Protein AF-A0A2H3CF17-F1 (afdb_monomer_lite)

Secondary structure (DSSP, 8-state):
-----------TT-----HHHHTS-GGG--GGG--EEEEE----SSS--SSHHHHHHHHHHHHHHTT---GGGEEEEESSSS--SSSPPP--HHHHHHHHHHHHHHS---S-----

Foldseek 3Di:
DDDDDDDDDDPPVPPDPDVVNVPPPLVPQPLQVDAEEQAFEADDPVDGHPCSQVVSVVVLCCSCPVNVHPNVRYQYAYDHCDDDDPPHHDPHPVVVVVVVVCVVVVPCPDPPDPDD

Sequence (116 aa):
MTEDSDSPEINEEMRHPTLESLQIKSKDLDGSRFWAVLIGVDGDPHYPLNGCMSDAELIEKYLIEDLGVPSYHIQRLLGPTGETTDGSISPTRANILKTFSVFNDAYHPSAPNTCS

Structure (mmCIF, N/CA/C/O backbone):
data_AF-A0A2H3CF17-F1
#
_entry.id   AF-A0A2H3CF17-F1
#
loop_
_atom_site.group_PDB
_atom_site.id
_atom_site.type_symbol
_atom_site.label_atom_id
_atom_site.label_alt_id
_atom_site.label_comp_id
_atom_site.label_asym_id
_atom_site.label_entity_id
_atom_site.label_seq_id
_atom_site.pdbx_PDB_ins_code
_atom_site.Cartn_x
_atom_site.Cartn_y
_atom_site.Cartn_z
_atom_site.occupancy
_atom_site.B_iso_or_equiv
_atom_site.auth_seq_id
_atom_site.auth_comp_id
_atom_site.auth_asym_id
_atom_site.auth_atom_id
_atom_site.pdbx_PDB_model_num
ATOM 1 N N . MET A 1 1 ? -23.115 61.349 16.933 1.00 36.19 1 MET A N 1
ATOM 2 C CA . MET A 1 1 ? -23.258 61.277 15.469 1.00 36.19 1 MET A CA 1
ATOM 3 C C . MET A 1 1 ? -22.412 60.108 15.024 1.00 36.19 1 MET A C 1
ATOM 5 O O . MET A 1 1 ? -21.225 60.084 15.313 1.00 36.19 1 MET A O 1
ATOM 9 N N . THR A 1 2 ? -23.103 59.094 14.529 1.00 46.38 2 THR A N 1
ATOM 10 C CA . THR A 1 2 ? -22.640 57.818 13.986 1.00 46.38 2 THR A CA 1
ATOM 11 C C . THR A 1 2 ? -22.084 58.047 12.585 1.00 46.38 2 THR A C 1
ATOM 13 O O . THR A 1 2 ? -22.739 58.741 11.813 1.00 46.38 2 THR A O 1
ATOM 16 N N . GLU A 1 3 ? -20.947 57.442 12.245 1.00 47.81 3 GLU A N 1
ATOM 17 C CA . GLU A 1 3 ? -20.575 57.206 10.847 1.00 47.81 3 GLU A CA 1
ATOM 18 C C . GLU A 1 3 ? -20.253 55.720 10.670 1.00 47.81 3 GLU A C 1
ATOM 20 O O . GLU A 1 3 ? -19.251 55.203 11.162 1.00 47.81 3 GLU A O 1
ATOM 25 N N . ASP A 1 4 ? -21.217 55.059 10.029 1.00 48.19 4 ASP A N 1
ATOM 26 C CA . ASP A 1 4 ? -21.124 53.797 9.303 1.00 48.19 4 ASP A CA 1
ATOM 27 C C . ASP A 1 4 ? -20.150 53.939 8.131 1.00 48.19 4 ASP A C 1
ATOM 29 O O . ASP A 1 4 ? -20.160 54.957 7.435 1.00 48.19 4 ASP A O 1
ATOM 33 N N . SER A 1 5 ? -19.377 52.893 7.846 1.00 47.69 5 SER A N 1
ATOM 34 C CA . SER A 1 5 ? -18.837 52.627 6.506 1.00 47.69 5 SER A CA 1
ATOM 35 C C . SER A 1 5 ? -18.489 51.144 6.388 1.00 47.69 5 SER A C 1
ATOM 37 O O . SER A 1 5 ? -17.384 50.706 6.704 1.00 47.69 5 SER A O 1
ATOM 39 N N . ASP A 1 6 ? -19.523 50.396 6.011 1.00 52.84 6 ASP A N 1
ATOM 40 C CA . ASP A 1 6 ? -19.562 49.190 5.178 1.00 52.84 6 ASP A CA 1
ATOM 41 C C . ASP A 1 6 ? -18.211 48.513 4.879 1.00 52.84 6 ASP A C 1
ATOM 43 O O . ASP A 1 6 ? -17.426 48.945 4.032 1.00 52.84 6 ASP A O 1
ATOM 47 N N . SER A 1 7 ? -17.957 47.399 5.567 1.00 52.91 7 SER A N 1
ATOM 48 C CA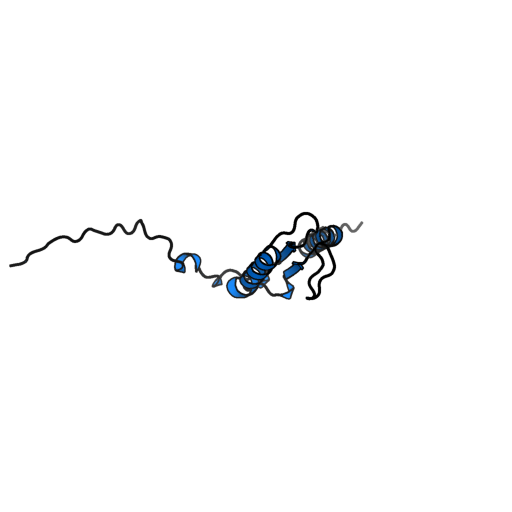 . SER A 1 7 ? -16.929 46.434 5.170 1.00 52.91 7 SER A CA 1
ATOM 49 C C . SER A 1 7 ? -17.574 45.388 4.260 1.00 52.91 7 SER A C 1
ATOM 51 O O . SER A 1 7 ? -18.674 44.935 4.573 1.00 52.91 7 SER A O 1
ATOM 53 N N . PRO A 1 8 ? -16.927 44.989 3.152 1.00 43.69 8 PRO A N 1
ATOM 54 C CA . PRO A 1 8 ? -17.543 44.098 2.183 1.00 43.69 8 PRO A CA 1
ATOM 55 C C . PRO A 1 8 ? -17.844 42.746 2.831 1.00 43.69 8 PRO A C 1
ATOM 57 O O . PRO A 1 8 ? -16.961 42.106 3.405 1.00 43.69 8 PRO A O 1
ATOM 60 N N . GLU A 1 9 ? -19.108 42.343 2.726 1.00 51.22 9 GLU A N 1
ATOM 61 C CA . GLU A 1 9 ? -19.618 41.022 3.070 1.00 51.22 9 GLU A CA 1
ATOM 62 C C . GLU A 1 9 ? -18.764 39.972 2.351 1.00 51.22 9 GLU A C 1
ATOM 64 O O . GLU A 1 9 ? -18.827 39.802 1.131 1.00 51.22 9 GLU A O 1
ATOM 69 N N . ILE A 1 10 ? -17.901 39.300 3.112 1.00 53.34 10 ILE A N 1
ATOM 70 C CA . ILE A 1 10 ? -17.201 38.118 2.633 1.00 53.34 10 ILE A CA 1
ATOM 71 C C . ILE A 1 10 ? -18.266 37.060 2.355 1.00 53.34 10 ILE A C 1
ATOM 73 O O . ILE A 1 10 ? -18.967 36.586 3.245 1.00 53.34 10 ILE A O 1
ATOM 77 N N . ASN A 1 11 ? -18.426 36.724 1.085 1.00 46.31 11 ASN A N 1
ATOM 78 C CA . ASN A 1 11 ? -19.228 35.594 0.672 1.00 46.31 11 ASN A CA 1
ATOM 79 C C . ASN A 1 11 ? -18.619 34.317 1.276 1.00 46.31 11 ASN A C 1
ATOM 81 O O . ASN A 1 11 ? -17.586 33.818 0.839 1.00 46.31 11 ASN A O 1
ATOM 85 N N . GLU A 1 12 ? -19.299 33.754 2.274 1.00 55.88 12 GLU A N 1
ATOM 86 C CA . GLU A 1 12 ? -19.037 32.444 2.903 1.00 55.88 12 GLU A CA 1
ATOM 87 C C . GLU A 1 12 ? -19.110 31.251 1.908 1.00 55.88 12 GLU A C 1
ATOM 89 O O . GLU A 1 12 ? -19.121 30.091 2.306 1.00 55.88 12 GLU A O 1
ATOM 94 N N . GLU A 1 13 ? -19.139 31.510 0.597 1.00 54.12 13 GLU A N 1
ATOM 95 C CA . GLU A 1 13 ? -19.249 30.528 -0.489 1.00 54.12 13 GLU A CA 1
ATOM 96 C C . GLU A 1 13 ? -17.911 30.275 -1.214 1.00 54.12 13 GLU A C 1
ATOM 98 O O . GLU A 1 13 ? -17.863 29.625 -2.253 1.00 54.12 13 GLU A O 1
ATOM 103 N N . MET A 1 14 ? -16.791 30.775 -0.680 1.00 44.53 14 MET A N 1
ATOM 104 C CA . MET A 1 14 ? -15.455 30.443 -1.194 1.00 44.53 14 MET A CA 1
ATOM 105 C C . MET A 1 14 ? -14.463 30.109 -0.077 1.00 44.53 14 MET A C 1
ATOM 107 O O . MET A 1 14 ? -13.278 30.439 -0.136 1.00 44.53 14 MET A O 1
ATOM 111 N N . ARG A 1 15 ? -14.924 29.396 0.959 1.00 48.75 15 ARG A N 1
ATOM 112 C CA . ARG A 1 15 ? -13.998 28.653 1.815 1.00 48.75 15 ARG A CA 1
ATOM 113 C C . ARG A 1 15 ?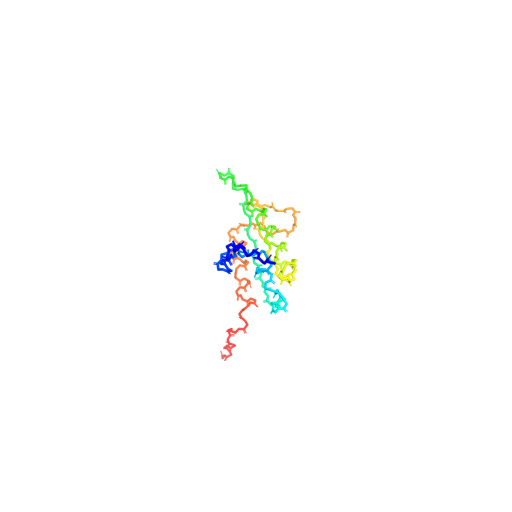 -13.471 27.459 1.026 1.00 48.75 15 ARG A C 1
ATOM 115 O O . ARG A 1 15 ? -14.158 26.459 0.838 1.00 48.75 15 ARG A O 1
ATOM 122 N N . HIS A 1 16 ? -12.217 27.575 0.592 1.00 50.44 16 HIS A N 1
ATOM 123 C CA . HIS A 1 16 ? -11.356 26.426 0.334 1.00 50.44 16 HIS A CA 1
ATOM 124 C C . HIS A 1 16 ? -11.599 25.378 1.430 1.00 50.44 16 HIS A C 1
ATOM 126 O O . HIS A 1 16 ? -11.621 25.772 2.601 1.00 50.44 16 HIS A O 1
ATOM 132 N N . PRO A 1 17 ? -11.796 24.088 1.098 1.00 48.75 17 PRO A N 1
ATOM 133 C CA . PRO A 1 17 ? -11.973 23.069 2.117 1.00 48.75 17 PRO A CA 1
ATOM 134 C C . PRO A 1 17 ? -10.742 23.099 3.023 1.00 48.75 17 PRO A C 1
ATOM 136 O O . PRO A 1 17 ? -9.641 22.713 2.631 1.00 48.75 17 PRO A O 1
ATOM 139 N N . THR A 1 18 ? -10.917 23.631 4.231 1.00 50.53 18 THR A N 1
ATOM 140 C CA . THR A 1 18 ? -9.931 23.542 5.299 1.00 50.53 18 THR A CA 1
ATOM 141 C C . THR A 1 18 ? -9.646 22.059 5.511 1.00 50.53 18 THR A C 1
ATOM 143 O O . THR A 1 18 ? -10.565 21.239 5.422 1.00 50.53 18 THR A O 1
ATOM 146 N N . LEU A 1 19 ? -8.388 21.701 5.793 1.00 51.50 19 LEU A N 1
ATOM 147 C CA . LEU A 1 19 ? -7.973 20.324 6.112 1.00 51.50 19 LEU A CA 1
ATOM 148 C C . LEU A 1 19 ? -8.869 19.660 7.177 1.00 51.50 19 LEU A C 1
ATOM 150 O O . LEU A 1 19 ? -9.033 18.445 7.184 1.00 51.50 19 LEU A O 1
ATOM 154 N N . GLU A 1 20 ? -9.529 20.467 8.006 1.00 52.59 20 GLU A N 1
ATOM 155 C CA . GLU A 1 20 ? -10.535 20.049 8.983 1.00 52.59 20 GLU A CA 1
ATOM 156 C C . GLU A 1 20 ? -11.797 19.403 8.375 1.00 52.59 20 GLU A C 1
ATOM 158 O O . GLU A 1 20 ? -12.436 18.584 9.026 1.00 52.59 20 GLU A O 1
ATOM 163 N N . SER A 1 21 ? -12.153 19.703 7.120 1.00 50.97 21 SER A N 1
ATOM 164 C CA . SER A 1 21 ? -13.274 19.053 6.415 1.00 50.97 21 SER A CA 1
ATOM 165 C C . SER A 1 21 ? -12.908 17.694 5.805 1.00 50.97 21 SER A C 1
ATOM 167 O O . SER A 1 21 ? -13.788 16.865 5.600 1.00 50.97 21 SER A O 1
ATOM 169 N N . LEU A 1 22 ? -11.618 17.417 5.575 1.00 52.88 22 LEU A N 1
ATOM 170 C CA . LEU A 1 22 ? -11.141 16.055 5.290 1.00 52.88 22 LEU A CA 1
ATOM 171 C C . LEU A 1 22 ? -11.029 15.228 6.579 1.00 52.88 22 LEU A C 1
ATOM 173 O O . LEU A 1 22 ? -11.105 14.005 6.535 1.00 52.88 22 LEU A O 1
ATOM 177 N N . GLN A 1 23 ? -10.964 15.889 7.739 1.00 52.97 23 GLN A N 1
ATOM 178 C CA . GLN A 1 23 ? -11.184 15.291 9.057 1.00 52.97 23 GLN A CA 1
ATOM 179 C C . GLN A 1 23 ? -12.684 15.139 9.377 1.00 52.97 23 GLN A C 1
ATOM 181 O O . GLN A 1 23 ? -13.093 15.252 10.539 1.00 52.97 23 GLN A O 1
ATOM 186 N N . ILE A 1 24 ? -13.525 14.824 8.378 1.00 53.09 24 ILE A N 1
ATOM 187 C CA . ILE A 1 24 ? -14.773 14.098 8.644 1.00 53.09 24 ILE A CA 1
ATOM 188 C C . ILE A 1 24 ? -14.342 12.775 9.274 1.00 53.09 24 ILE A C 1
ATOM 190 O O . ILE A 1 24 ? -13.942 11.829 8.606 1.00 53.09 24 ILE A O 1
ATOM 194 N N . LYS A 1 25 ? -14.318 12.811 10.606 1.00 53.03 25 LYS A N 1
ATOM 195 C CA . LYS A 1 25 ? -14.022 11.752 11.560 1.00 53.03 25 LYS A CA 1
ATOM 196 C C . LYS A 1 25 ? -14.017 10.359 10.929 1.00 53.03 25 LYS A C 1
ATOM 198 O O . LYS A 1 25 ? -15.072 9.770 10.714 1.00 53.03 25 LYS A O 1
ATOM 203 N N . SER A 1 26 ? -12.828 9.767 10.893 1.00 56.22 26 SER A N 1
ATOM 204 C CA . SER A 1 26 ? -12.617 8.316 10.868 1.00 56.22 26 SER A CA 1
ATOM 205 C C . SER A 1 26 ? -13.332 7.561 12.004 1.00 56.22 26 SER A C 1
ATOM 207 O O . SER A 1 26 ? -13.288 6.340 12.037 1.00 56.22 26 SER A O 1
ATOM 209 N N . LYS A 1 27 ? -14.032 8.247 12.928 1.00 55.56 27 LYS A N 1
ATOM 210 C CA . LYS A 1 27 ? -14.754 7.626 14.052 1.00 55.56 27 LYS A CA 1
ATOM 211 C C . LYS A 1 27 ? -15.838 6.625 13.636 1.00 55.56 27 LYS A C 1
ATOM 213 O O . LYS A 1 27 ? -16.191 5.814 14.481 1.00 55.56 27 LYS A O 1
ATOM 218 N N . ASP A 1 28 ? -16.324 6.663 12.394 1.00 67.31 28 ASP A N 1
ATOM 219 C CA . ASP A 1 28 ? -17.288 5.675 11.875 1.00 67.31 28 ASP A CA 1
ATOM 220 C C . ASP A 1 28 ? -16.667 4.616 10.945 1.00 67.31 28 ASP A C 1
ATOM 222 O O . ASP A 1 28 ? -17.344 3.662 10.553 1.00 67.31 28 ASP A O 1
ATOM 226 N N . LEU A 1 29 ? -15.385 4.739 10.584 1.00 75.81 29 LEU A N 1
ATOM 227 C CA . LEU A 1 29 ? -14.702 3.730 9.779 1.00 75.81 29 LEU A CA 1
ATOM 228 C C . LEU A 1 29 ? -14.000 2.738 10.702 1.00 75.81 29 LEU A C 1
ATOM 230 O O . LEU A 1 29 ? -12.925 2.994 11.232 1.00 75.81 29 LEU A O 1
ATOM 234 N N . ASP A 1 30 ? -14.622 1.574 10.871 1.00 87.50 30 ASP A N 1
ATOM 235 C CA . ASP A 1 30 ? -13.973 0.426 11.495 1.00 87.50 30 ASP A CA 1
ATOM 236 C C . ASP A 1 30 ? -12.891 -0.145 10.562 1.00 87.50 30 ASP A C 1
ATOM 238 O O . ASP A 1 30 ? -13.169 -0.980 9.691 1.00 87.50 30 ASP A O 1
ATOM 242 N N . GLY A 1 31 ? -11.661 0.338 10.759 1.00 88.75 31 GLY A N 1
ATOM 243 C CA . GLY A 1 31 ? -10.437 -0.074 10.070 1.00 88.75 31 GLY A CA 1
ATOM 244 C C . GLY A 1 31 ? -10.191 -1.582 10.066 1.00 88.75 31 GLY A C 1
ATOM 245 O O . GLY A 1 31 ? -9.648 -2.128 9.104 1.00 88.75 31 GLY A O 1
ATOM 246 N N . SER A 1 32 ? -10.662 -2.281 11.103 1.00 90.19 32 SER A N 1
ATOM 247 C CA . SER A 1 32 ? -10.458 -3.722 11.268 1.00 90.19 32 SER A CA 1
ATOM 248 C C . SER A 1 32 ? -11.147 -4.568 10.199 1.00 90.19 32 SER A C 1
ATOM 250 O O . SER A 1 32 ? -10.802 -5.729 10.021 1.00 90.19 32 SER A O 1
ATOM 252 N N . ARG A 1 33 ? -12.095 -4.008 9.443 1.00 90.31 33 ARG A N 1
ATOM 253 C CA . ARG A 1 33 ? -12.787 -4.736 8.368 1.00 90.31 33 ARG A CA 1
ATOM 254 C C . ARG A 1 33 ? -12.059 -4.679 7.031 1.00 90.31 33 ARG A C 1
ATOM 256 O O . ARG A 1 33 ? -12.437 -5.404 6.112 1.00 90.31 33 ARG A O 1
ATOM 263 N N . PHE A 1 34 ? -11.057 -3.814 6.899 1.00 90.81 34 PHE A N 1
ATOM 264 C CA . PHE A 1 34 ? -10.321 -3.652 5.654 1.00 90.81 34 PHE A CA 1
ATOM 265 C C . PHE A 1 34 ? -9.087 -4.540 5.620 1.00 90.81 34 PHE A C 1
ATOM 267 O O . PHE A 1 34 ? -8.480 -4.854 6.643 1.00 90.81 34 PHE A O 1
ATOM 274 N N . TRP A 1 35 ? -8.733 -4.904 4.396 1.00 92.50 35 TRP A N 1
ATOM 275 C CA . TRP A 1 35 ? -7.545 -5.656 4.049 1.00 92.50 35 TRP A CA 1
ATOM 276 C C . TRP A 1 35 ? -6.900 -4.995 2.842 1.00 92.50 35 TRP A C 1
ATOM 278 O O . TRP A 1 35 ? -7.603 -4.482 1.968 1.00 92.50 35 TRP A O 1
ATOM 288 N N . ALA A 1 36 ? -5.573 -5.004 2.787 1.00 93.12 36 ALA A N 1
ATOM 289 C CA . ALA A 1 36 ? -4.836 -4.348 1.719 1.00 93.12 36 ALA A CA 1
ATOM 290 C C . ALA A 1 36 ? -3.681 -5.208 1.208 1.00 93.12 36 ALA A C 1
ATOM 292 O O . ALA A 1 36 ? -3.021 -5.926 1.959 1.00 93.12 36 ALA A O 1
ATOM 293 N N . VAL A 1 37 ? -3.419 -5.080 -0.089 1.00 93.94 37 VAL A N 1
ATOM 294 C CA . VAL A 1 37 ? -2.197 -5.564 -0.729 1.00 93.94 37 VAL A CA 1
ATOM 295 C C . VAL A 1 37 ? -1.462 -4.341 -1.256 1.00 93.94 37 VAL A C 1
ATOM 297 O O . VAL A 1 37 ? -1.993 -3.629 -2.106 1.00 93.94 37 VAL A O 1
ATOM 300 N N . LEU A 1 38 ? -0.258 -4.092 -0.749 1.00 95.00 38 LEU A N 1
ATOM 301 C CA . LEU A 1 38 ? 0.581 -2.965 -1.154 1.00 95.00 38 LEU A CA 1
ATOM 302 C C . LEU A 1 38 ? 1.720 -3.476 -2.025 1.00 95.00 38 LEU A C 1
ATOM 304 O O . LEU A 1 38 ? 2.461 -4.366 -1.609 1.00 95.00 38 LEU A O 1
ATOM 308 N N . ILE A 1 39 ? 1.845 -2.926 -3.232 1.00 92.62 39 ILE A N 1
ATOM 309 C CA . ILE A 1 39 ? 2.839 -3.343 -4.222 1.00 92.62 39 ILE A CA 1
ATOM 310 C C . ILE A 1 39 ? 3.678 -2.124 -4.599 1.00 92.62 39 ILE A C 1
ATOM 312 O O . ILE A 1 39 ? 3.145 -1.171 -5.162 1.00 92.62 39 ILE A O 1
ATOM 316 N N . GLY A 1 40 ? 4.975 -2.166 -4.306 1.00 91.88 40 GLY A N 1
ATOM 317 C CA . GLY A 1 40 ? 5.924 -1.098 -4.622 1.00 91.88 40 GLY A CA 1
ATOM 318 C C . GLY A 1 40 ? 7.153 -1.663 -5.325 1.00 91.88 40 GLY A C 1
ATOM 319 O O . GLY A 1 40 ? 7.889 -2.448 -4.730 1.00 91.88 40 GLY A O 1
ATOM 320 N N . VAL A 1 41 ? 7.371 -1.281 -6.588 1.00 88.94 41 VAL A N 1
ATOM 321 C CA . VAL A 1 41 ? 8.443 -1.828 -7.437 1.00 88.94 41 VAL A CA 1
ATOM 322 C C . VAL A 1 41 ? 9.342 -0.705 -7.942 1.00 88.94 41 VAL A C 1
ATOM 324 O O . VAL A 1 41 ? 8.949 0.028 -8.842 1.00 88.94 41 VAL A O 1
ATOM 327 N N . ASP A 1 42 ? 10.548 -0.588 -7.383 1.00 84.06 42 ASP A N 1
ATOM 328 C CA . ASP A 1 42 ? 11.525 0.435 -7.795 1.00 84.06 42 ASP A CA 1
ATOM 329 C C . ASP A 1 42 ? 12.610 -0.117 -8.739 1.00 84.06 42 ASP A C 1
ATOM 331 O O . ASP A 1 42 ? 13.004 0.525 -9.707 1.00 84.06 42 ASP A O 1
ATOM 335 N N . GLY A 1 43 ? 13.098 -1.336 -8.512 1.00 71.50 43 GLY A N 1
ATOM 336 C CA . GLY A 1 43 ? 14.324 -1.819 -9.161 1.00 71.50 43 GLY A CA 1
ATOM 337 C C . GLY A 1 43 ? 14.129 -2.740 -10.363 1.00 71.50 43 GLY A C 1
ATOM 338 O O . GLY A 1 43 ? 14.693 -3.836 -10.365 1.00 71.50 43 GLY A O 1
ATOM 339 N N . ASP A 1 44 ? 13.369 -2.328 -11.383 1.00 72.38 44 ASP A N 1
ATOM 340 C CA . ASP A 1 44 ? 13.496 -2.970 -12.698 1.00 72.38 44 ASP A CA 1
ATOM 341 C C . ASP A 1 44 ? 14.897 -2.655 -13.275 1.00 72.38 44 ASP A C 1
ATOM 343 O O . ASP A 1 44 ? 15.248 -1.480 -13.407 1.00 72.38 44 ASP A O 1
ATOM 347 N N . PRO A 1 45 ? 15.731 -3.663 -13.607 1.00 71.19 45 PRO A N 1
ATOM 348 C CA . PRO A 1 45 ? 17.104 -3.424 -14.065 1.00 71.19 45 PRO A CA 1
ATOM 349 C C . PRO A 1 45 ? 17.205 -2.652 -15.385 1.00 71.19 45 PRO A C 1
ATOM 351 O O . PRO A 1 45 ? 18.252 -2.074 -15.679 1.00 71.19 45 PRO A O 1
ATOM 354 N N . HIS A 1 46 ? 16.152 -2.679 -16.202 1.00 75.25 46 HIS A N 1
ATOM 355 C CA . HIS A 1 46 ? 16.095 -1.992 -17.487 1.00 75.25 46 HIS A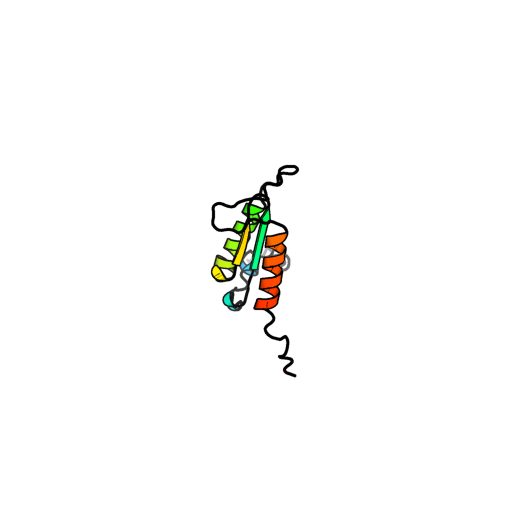 CA 1
ATOM 356 C C . HIS A 1 46 ? 15.472 -0.598 -17.359 1.00 75.25 46 HIS A C 1
ATOM 358 O O . HIS A 1 46 ? 15.862 0.307 -18.098 1.00 75.25 46 HIS A O 1
ATOM 364 N N . TYR A 1 47 ? 14.548 -0.419 -16.414 1.00 77.56 47 TYR A N 1
ATOM 365 C CA . TYR A 1 47 ? 13.796 0.815 -16.195 1.00 77.56 47 TYR A CA 1
ATOM 366 C C . TYR A 1 47 ? 13.625 1.105 -14.697 1.00 77.56 47 TYR A C 1
ATOM 368 O O . TYR A 1 47 ? 12.521 0.959 -14.168 1.00 77.56 47 TYR A O 1
ATOM 376 N N . PRO A 1 48 ? 14.693 1.525 -13.999 1.00 79.81 48 PRO A N 1
ATOM 377 C CA . PRO A 1 48 ? 14.608 1.793 -12.574 1.00 79.81 48 PRO A CA 1
ATOM 378 C C . PRO A 1 48 ? 13.644 2.952 -12.312 1.00 79.81 48 PRO A C 1
ATOM 380 O O . PRO A 1 48 ? 13.754 4.028 -12.907 1.00 79.81 48 PRO A O 1
ATOM 383 N N . LEU A 1 49 ? 12.702 2.717 -11.409 1.00 84.62 49 LEU A N 1
ATOM 384 C CA . LEU A 1 49 ? 11.816 3.717 -10.839 1.00 84.62 49 LEU A CA 1
ATOM 385 C C . LEU A 1 49 ? 12.375 4.158 -9.486 1.00 84.62 49 LEU A C 1
ATOM 387 O O . LEU A 1 49 ? 13.157 3.455 -8.849 1.00 84.62 49 LEU A O 1
ATOM 391 N N . ASN A 1 50 ? 11.989 5.359 -9.067 1.00 81.62 50 ASN A N 1
ATOM 392 C CA . ASN A 1 50 ? 12.331 5.882 -7.755 1.00 81.62 50 ASN A CA 1
ATOM 393 C C . ASN A 1 50 ? 11.048 6.349 -7.082 1.00 81.62 50 ASN A C 1
ATOM 395 O O . ASN A 1 50 ? 10.446 7.326 -7.530 1.00 81.62 50 ASN A O 1
ATOM 399 N N . GLY A 1 51 ? 10.674 5.683 -5.995 1.00 87.31 51 GLY A N 1
ATOM 400 C CA . GLY A 1 51 ? 9.621 6.137 -5.098 1.00 87.31 51 GLY A CA 1
ATOM 401 C C . GLY A 1 51 ? 8.437 5.191 -4.973 1.00 87.31 51 GLY A C 1
ATOM 402 O O . GLY A 1 51 ? 7.684 5.354 -4.029 1.00 87.31 51 GLY A O 1
ATOM 403 N N . CYS A 1 52 ? 8.290 4.160 -5.806 1.00 91.44 52 CYS A N 1
ATOM 404 C CA . CYS A 1 52 ? 7.179 3.216 -5.699 1.00 91.44 52 CYS A CA 1
ATOM 405 C C . CYS A 1 52 ? 7.208 2.422 -4.387 1.00 91.44 52 CYS A C 1
ATOM 407 O O . CYS A 1 52 ? 6.151 2.101 -3.843 1.00 91.44 52 CYS A O 1
ATOM 409 N N . MET A 1 53 ? 8.392 2.105 -3.847 1.00 88.69 53 MET A N 1
ATOM 410 C CA . MET A 1 53 ? 8.476 1.528 -2.501 1.00 88.69 53 MET A CA 1
ATOM 411 C C . MET A 1 53 ? 8.071 2.552 -1.439 1.00 88.69 53 MET A C 1
ATOM 413 O O . MET A 1 53 ? 7.299 2.227 -0.542 1.00 88.69 53 MET A O 1
ATOM 417 N N . SER A 1 54 ? 8.532 3.797 -1.582 1.00 91.06 54 SER A N 1
ATOM 418 C CA . SER A 1 54 ? 8.194 4.882 -0.657 1.00 91.06 54 SER A CA 1
ATOM 419 C C . SER A 1 54 ? 6.695 5.199 -0.662 1.00 91.06 54 SER A C 1
ATOM 421 O O . SER A 1 54 ? 6.120 5.406 0.402 1.00 91.06 54 SER A O 1
ATOM 423 N N . ASP A 1 55 ? 6.047 5.179 -1.826 1.00 94.56 55 ASP A N 1
ATOM 424 C CA . ASP A 1 55 ? 4.604 5.355 -1.975 1.00 94.56 55 ASP A CA 1
ATOM 425 C C . ASP A 1 55 ? 3.853 4.259 -1.213 1.00 94.56 55 ASP A C 1
ATOM 427 O O . ASP A 1 55 ? 2.932 4.544 -0.449 1.00 94.56 55 ASP A O 1
ATOM 431 N N . ALA A 1 56 ? 4.273 2.999 -1.367 1.00 94.50 56 ALA A N 1
ATOM 432 C CA . ALA A 1 56 ? 3.659 1.880 -0.665 1.00 94.50 56 ALA A CA 1
ATOM 433 C C . ALA A 1 56 ? 3.830 1.985 0.862 1.00 94.50 56 ALA A C 1
ATOM 435 O O . ALA A 1 56 ? 2.880 1.724 1.596 1.00 94.50 56 ALA A O 1
ATOM 436 N N . GLU A 1 57 ? 4.995 2.418 1.347 1.00 93.75 57 GLU A N 1
ATOM 437 C CA . GLU A 1 57 ? 5.240 2.661 2.776 1.00 93.75 57 GLU A CA 1
ATOM 438 C C . GLU A 1 57 ? 4.396 3.818 3.328 1.00 93.75 57 GLU A C 1
ATOM 440 O O . GLU A 1 57 ? 3.856 3.732 4.433 1.00 93.75 57 GLU A O 1
ATOM 445 N N . LEU A 1 58 ? 4.231 4.897 2.557 1.00 96.31 58 LEU A N 1
ATOM 446 C CA . LEU A 1 58 ? 3.379 6.022 2.943 1.00 96.31 58 LEU A CA 1
ATOM 447 C C . LEU A 1 58 ? 1.905 5.610 3.021 1.00 96.31 58 LEU A C 1
ATOM 449 O O . LEU A 1 58 ? 1.211 5.994 3.964 1.00 96.31 58 LEU A O 1
ATOM 453 N N . ILE A 1 59 ? 1.434 4.797 2.072 1.00 97.31 59 ILE A N 1
ATOM 454 C CA . ILE A 1 59 ? 0.075 4.251 2.112 1.00 97.31 59 ILE A CA 1
ATOM 455 C C . ILE A 1 59 ? -0.096 3.280 3.280 1.00 97.31 59 ILE A C 1
ATOM 457 O O . ILE A 1 59 ? -1.115 3.349 3.957 1.00 97.31 59 ILE A O 1
ATOM 461 N N . GLU A 1 60 ? 0.879 2.417 3.572 1.00 96.00 60 GLU A N 1
ATOM 462 C CA . GLU A 1 60 ? 0.835 1.543 4.753 1.00 96.00 60 GLU A CA 1
ATOM 463 C C . GLU A 1 60 ? 0.639 2.350 6.036 1.00 96.00 60 GLU A C 1
ATOM 465 O O . GLU A 1 60 ? -0.257 2.058 6.830 1.00 96.00 60 GLU A O 1
ATOM 470 N N . LYS A 1 61 ? 1.444 3.403 6.204 1.00 96.50 61 LYS A N 1
ATOM 471 C CA . LYS A 1 61 ? 1.353 4.296 7.354 1.00 96.50 61 LYS A CA 1
ATOM 472 C C . LYS A 1 61 ? -0.032 4.927 7.464 1.00 96.50 61 LYS A C 1
ATOM 474 O O . LYS A 1 61 ? -0.624 4.887 8.535 1.00 96.50 61 LYS A O 1
ATOM 479 N N . TYR A 1 62 ? -0.572 5.432 6.358 1.00 95.69 62 TYR A N 1
ATOM 480 C CA . TYR A 1 62 ? -1.918 6.000 6.311 1.00 95.69 62 TYR A CA 1
ATOM 481 C C . TYR A 1 62 ? -3.007 4.971 6.673 1.00 95.69 62 TYR A C 1
ATOM 483 O O . TYR A 1 62 ? -3.901 5.250 7.473 1.00 95.69 62 TYR A O 1
ATOM 491 N N . LEU A 1 63 ? -2.920 3.748 6.136 1.00 95.31 63 LEU A N 1
ATOM 492 C CA . LEU A 1 63 ? -3.865 2.673 6.448 1.00 95.31 63 LEU A CA 1
ATOM 493 C C . LEU A 1 63 ? -3.867 2.342 7.949 1.00 95.31 63 LEU A C 1
ATOM 495 O O . LEU A 1 63 ? -4.931 2.134 8.528 1.00 95.31 63 LEU A O 1
ATOM 499 N N . ILE A 1 64 ? -2.696 2.305 8.583 1.00 95.00 64 ILE A N 1
ATOM 500 C CA . ILE A 1 64 ? -2.565 1.957 10.002 1.00 95.00 64 ILE A CA 1
ATOM 501 C C . ILE A 1 64 ? -2.944 3.138 10.902 1.00 95.00 64 ILE A C 1
ATOM 503 O O . ILE A 1 64 ? -3.782 2.991 11.791 1.00 95.00 64 ILE A O 1
ATOM 507 N N . GLU A 1 65 ? -2.316 4.295 10.701 1.00 94.44 65 GLU A N 1
ATOM 508 C CA . GLU A 1 65 ? -2.379 5.423 11.635 1.00 94.44 65 GLU A CA 1
ATOM 509 C C . GLU A 1 65 ? -3.676 6.224 11.495 1.00 94.44 65 GLU A C 1
ATOM 511 O O . GLU A 1 65 ? -4.269 6.608 12.505 1.00 94.44 65 GLU A O 1
ATOM 516 N N . ASP A 1 66 ? -4.146 6.440 10.265 1.00 92.56 66 ASP A N 1
ATOM 517 C CA . ASP A 1 66 ? -5.310 7.287 9.996 1.00 92.56 66 ASP A CA 1
ATOM 518 C C . ASP A 1 66 ? -6.602 6.475 9.838 1.00 92.56 66 ASP A C 1
ATOM 520 O O . ASP A 1 66 ? -7.675 6.925 10.259 1.00 92.56 66 ASP A O 1
ATOM 524 N N . LEU A 1 67 ? -6.510 5.274 9.250 1.00 91.50 67 LEU A N 1
ATOM 525 C CA . LEU A 1 67 ? -7.666 4.405 8.996 1.00 91.50 67 LEU A CA 1
ATOM 526 C C . LEU A 1 67 ? -7.814 3.236 9.978 1.00 91.50 67 LEU A C 1
ATOM 528 O O . LEU A 1 67 ? -8.852 2.577 9.964 1.00 91.50 67 LEU A O 1
ATOM 532 N N . GLY A 1 68 ? -6.830 2.982 10.846 1.00 92.88 68 GLY A N 1
ATOM 533 C CA . GLY A 1 68 ? -6.921 1.949 11.883 1.00 92.88 68 GLY A CA 1
ATOM 534 C C . GLY A 1 68 ? -6.918 0.511 11.354 1.00 92.88 68 GLY A C 1
ATOM 535 O O . GLY A 1 68 ? -7.435 -0.387 12.023 1.00 92.88 68 GLY A O 1
ATOM 536 N N . VAL A 1 69 ? -6.378 0.273 10.156 1.00 94.19 69 VAL A N 1
ATOM 537 C CA . VAL A 1 69 ? -6.218 -1.075 9.598 1.00 94.19 69 VAL A CA 1
ATOM 538 C C . VAL A 1 69 ? -5.131 -1.811 10.389 1.00 94.19 69 VAL A C 1
ATOM 540 O O . VAL A 1 69 ? -4.014 -1.303 10.509 1.00 94.19 69 VAL A O 1
ATOM 543 N N . PRO A 1 70 ? -5.401 -3.008 10.936 1.00 94.62 70 PRO A N 1
ATOM 544 C CA . PRO A 1 70 ? -4.372 -3.780 11.618 1.00 94.62 70 PRO A CA 1
ATOM 545 C C . PRO A 1 70 ? -3.227 -4.136 10.664 1.00 94.62 70 PRO A C 1
ATOM 547 O O . PRO A 1 70 ? -3.470 -4.559 9.539 1.00 94.62 70 PRO A O 1
ATOM 550 N N . SER A 1 71 ? -1.971 -4.046 11.107 1.00 93.50 71 SER A N 1
ATOM 551 C CA . SER A 1 71 ? -0.814 -4.339 10.240 1.00 93.50 71 SER A CA 1
ATOM 552 C C . SER A 1 71 ? -0.826 -5.764 9.671 1.00 93.50 71 SER A C 1
ATOM 554 O O . SER A 1 71 ? -0.420 -5.984 8.536 1.00 93.50 71 SER A O 1
ATOM 556 N N . TYR A 1 72 ? -1.372 -6.736 10.411 1.00 92.12 72 TYR A N 1
ATOM 557 C CA . TYR A 1 72 ? -1.541 -8.112 9.931 1.00 92.12 72 TYR A CA 1
ATOM 558 C C . TYR A 1 72 ? -2.636 -8.267 8.855 1.00 92.12 72 TYR A C 1
ATOM 560 O O . TYR A 1 72 ? -2.752 -9.344 8.273 1.00 92.12 72 TYR A O 1
ATOM 568 N N . HIS A 1 73 ? -3.411 -7.211 8.566 1.00 93.50 73 HIS A N 1
ATOM 569 C CA . HIS A 1 73 ? -4.332 -7.136 7.426 1.00 93.50 73 HIS A CA 1
ATOM 570 C C . HIS A 1 73 ? -3.687 -6.589 6.143 1.00 93.50 73 HIS A C 1
ATOM 572 O O . HIS A 1 73 ? -4.346 -6.488 5.101 1.00 93.50 73 HIS A O 1
ATOM 578 N N . ILE A 1 74 ? -2.406 -6.221 6.203 1.00 93.81 74 ILE A N 1
ATOM 579 C CA . ILE A 1 74 ? -1.688 -5.582 5.107 1.00 93.81 74 ILE A CA 1
ATOM 580 C C . ILE A 1 74 ? -0.606 -6.538 4.606 1.00 93.81 74 ILE A C 1
ATOM 582 O O . ILE A 1 74 ? 0.374 -6.823 5.291 1.00 93.81 74 ILE A O 1
ATOM 586 N N . GLN A 1 75 ? -0.767 -7.030 3.378 1.00 93.56 75 GLN A N 1
ATOM 587 C CA . GLN A 1 75 ? 0.269 -7.802 2.701 1.00 93.56 75 GLN A CA 1
ATOM 588 C C . GLN A 1 75 ? 1.149 -6.868 1.871 1.00 93.56 75 GLN A C 1
ATOM 590 O O . GLN A 1 75 ? 0.686 -6.239 0.921 1.00 93.56 75 GLN A O 1
ATOM 595 N N . ARG A 1 76 ? 2.444 -6.837 2.190 1.00 93.06 76 ARG A N 1
ATOM 596 C CA . ARG A 1 76 ? 3.451 -6.038 1.480 1.00 93.06 76 ARG A CA 1
ATOM 597 C C . ARG A 1 76 ? 4.156 -6.869 0.406 1.00 93.06 76 ARG A C 1
ATOM 599 O O . ARG A 1 76 ? 4.623 -7.976 0.695 1.00 93.06 76 ARG A O 1
ATOM 606 N N . LEU A 1 77 ? 4.245 -6.329 -0.808 1.00 92.25 77 LEU A N 1
ATOM 607 C CA . LEU A 1 77 ? 5.085 -6.814 -1.901 1.00 92.25 77 LEU A CA 1
ATOM 608 C C . LEU A 1 77 ? 5.983 -5.673 -2.390 1.00 92.25 77 LEU A C 1
ATOM 610 O O . LEU A 1 77 ? 5.610 -4.935 -3.303 1.00 92.25 77 LEU A O 1
ATOM 614 N N . LEU A 1 78 ? 7.135 -5.491 -1.748 1.00 89.69 78 LEU A N 1
ATOM 615 C CA . LEU A 1 78 ? 8.027 -4.357 -1.996 1.00 89.69 78 LEU A CA 1
ATOM 616 C C . LEU A 1 78 ? 9.363 -4.839 -2.540 1.00 89.69 78 LEU A C 1
ATOM 618 O O . LEU A 1 78 ? 9.754 -5.966 -2.273 1.00 89.69 78 LEU A O 1
ATOM 622 N N . GLY A 1 79 ? 10.082 -3.989 -3.263 1.00 81.06 79 GLY A N 1
ATOM 623 C CA . GLY A 1 79 ? 11.465 -4.252 -3.651 1.00 81.06 79 GLY A CA 1
ATOM 624 C C . GLY A 1 79 ? 11.714 -4.173 -5.155 1.00 81.06 79 GLY A C 1
ATOM 625 O O . GLY A 1 79 ? 10.800 -3.920 -5.943 1.00 81.06 79 GLY A O 1
ATOM 626 N N . PRO A 1 80 ? 12.965 -4.399 -5.586 1.00 72.12 80 PRO A N 1
ATOM 627 C CA . PRO A 1 80 ? 13.239 -4.734 -6.978 1.00 72.12 80 PRO A CA 1
ATOM 628 C C . PRO A 1 80 ? 12.504 -6.025 -7.370 1.00 72.12 80 PRO A C 1
ATOM 630 O O . PRO A 1 80 ? 12.038 -6.783 -6.517 1.00 72.12 80 PRO A O 1
ATOM 633 N N . THR A 1 81 ? 12.457 -6.340 -8.664 1.00 60.66 81 THR A N 1
ATOM 634 C CA . THR A 1 81 ? 12.077 -7.688 -9.116 1.00 60.66 81 THR A CA 1
ATOM 635 C C . THR A 1 81 ? 13.146 -8.693 -8.634 1.00 60.66 81 THR A C 1
ATOM 637 O O . THR A 1 81 ? 14.098 -8.979 -9.351 1.00 60.66 81 THR A O 1
ATOM 640 N N . GLY A 1 82 ? 13.050 -9.181 -7.390 1.00 58.6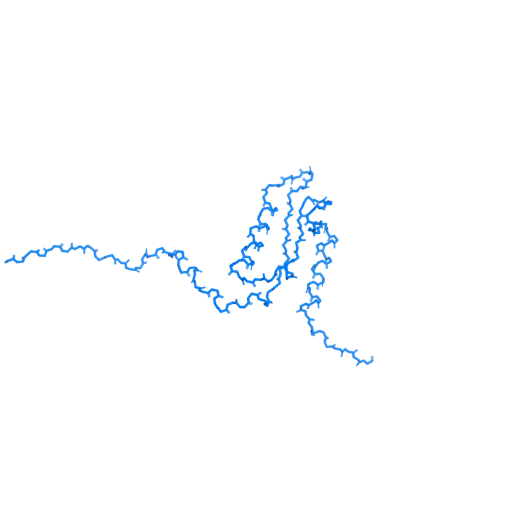6 82 GLY A N 1
ATOM 641 C CA . GLY A 1 82 ? 14.084 -9.992 -6.720 1.00 58.66 82 GLY A CA 1
ATOM 642 C C . GLY A 1 82 ? 13.972 -10.005 -5.185 1.00 58.66 82 GLY A C 1
ATOM 643 O O . GLY A 1 82 ? 13.026 -9.442 -4.640 1.00 58.66 82 GLY A O 1
ATOM 644 N N . GLU A 1 83 ? 14.886 -10.700 -4.494 1.00 55.56 83 GLU A N 1
ATOM 645 C CA . GLU A 1 83 ? 14.847 -10.918 -3.031 1.00 55.56 83 GLU A CA 1
ATOM 646 C C . GLU A 1 83 ? 14.783 -9.619 -2.206 1.00 55.56 83 GLU A C 1
ATOM 648 O O . GLU A 1 83 ? 15.396 -8.607 -2.540 1.00 55.56 83 GLU A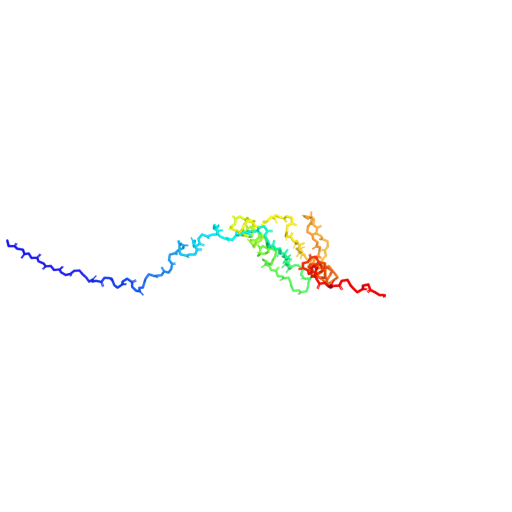 O 1
ATOM 653 N N . THR A 1 84 ? 14.046 -9.684 -1.098 1.00 60.62 84 THR A N 1
ATOM 654 C CA . THR A 1 84 ? 13.738 -8.587 -0.172 1.00 60.62 84 THR A CA 1
ATOM 655 C C . THR A 1 84 ? 14.358 -8.869 1.196 1.00 60.62 84 THR A C 1
ATOM 657 O O . THR A 1 84 ? 14.434 -10.019 1.628 1.00 60.62 84 THR A O 1
ATOM 660 N N . THR A 1 85 ? 14.820 -7.836 1.903 1.00 62.66 85 THR A N 1
ATOM 661 C CA . THR A 1 85 ? 15.537 -7.986 3.188 1.00 62.66 85 THR A CA 1
ATOM 662 C C . THR A 1 85 ? 14.704 -7.610 4.416 1.00 62.66 85 THR A C 1
ATOM 664 O O . THR A 1 85 ? 15.150 -7.827 5.540 1.00 62.66 85 THR A O 1
ATOM 667 N N . ASP A 1 86 ? 13.496 -7.079 4.230 1.00 69.38 86 ASP A N 1
ATOM 668 C CA . ASP A 1 86 ? 12.668 -6.468 5.281 1.00 69.38 86 ASP A CA 1
ATOM 669 C C . ASP A 1 86 ? 11.422 -7.299 5.653 1.00 69.38 86 ASP A C 1
ATOM 671 O O . ASP A 1 86 ? 10.514 -6.810 6.323 1.00 69.38 86 ASP A O 1
ATOM 675 N N . GLY A 1 87 ? 11.352 -8.558 5.208 1.00 71.38 87 GLY A N 1
ATOM 676 C CA . GLY A 1 87 ? 10.195 -9.433 5.428 1.00 71.38 87 GLY A CA 1
ATOM 677 C C . GLY A 1 87 ? 9.015 -9.181 4.481 1.00 71.38 87 GLY A C 1
ATOM 678 O O . GLY A 1 87 ? 8.016 -9.897 4.565 1.00 71.38 87 GLY A O 1
ATOM 679 N N . SER A 1 88 ? 9.117 -8.220 3.555 1.00 78.50 88 SER A N 1
ATOM 680 C CA . SER A 1 88 ? 8.186 -8.116 2.427 1.00 78.50 88 SER A CA 1
ATOM 681 C C . SER A 1 88 ? 8.361 -9.293 1.463 1.00 78.50 88 SER A C 1
ATOM 683 O O . SER A 1 88 ? 9.405 -9.944 1.433 1.00 78.50 88 SER A O 1
ATOM 685 N N . ILE A 1 89 ? 7.338 -9.602 0.668 1.00 84.44 89 ILE A N 1
ATOM 686 C CA . ILE A 1 89 ? 7.443 -10.633 -0.370 1.00 84.44 89 ILE A CA 1
ATOM 687 C C . ILE A 1 89 ? 7.917 -9.969 -1.663 1.00 84.44 89 ILE A C 1
ATOM 689 O O . ILE A 1 89 ? 7.334 -8.983 -2.094 1.00 84.44 89 ILE A O 1
ATOM 693 N N . SER A 1 90 ? 8.917 -10.535 -2.337 1.00 87.44 90 SER A N 1
ATOM 694 C CA . SER A 1 90 ? 9.351 -10.023 -3.644 1.00 87.44 90 SER A CA 1
ATOM 695 C C . SER A 1 90 ? 8.169 -9.861 -4.623 1.00 87.44 90 SER A C 1
ATOM 697 O O . SER A 1 90 ? 7.393 -10.817 -4.774 1.00 87.44 90 SER A O 1
ATOM 699 N N . PRO A 1 91 ? 8.027 -8.727 -5.338 1.00 88.81 91 PRO A N 1
ATOM 700 C CA . PRO A 1 91 ? 6.902 -8.437 -6.232 1.00 88.81 91 PRO A CA 1
ATOM 701 C C . PRO A 1 91 ? 7.001 -9.176 -7.581 1.00 88.81 91 PRO A C 1
ATOM 703 O O . PRO A 1 91 ? 6.774 -8.623 -8.654 1.00 88.81 91 PRO A O 1
ATOM 706 N N . THR A 1 92 ? 7.341 -10.465 -7.554 1.00 88.38 92 THR A N 1
ATOM 707 C CA . THR A 1 92 ? 7.351 -11.305 -8.755 1.00 88.38 92 THR A CA 1
ATOM 708 C C . THR A 1 92 ? 5.931 -11.539 -9.266 1.00 88.38 92 THR A C 1
ATOM 710 O O . THR A 1 92 ? 4.972 -11.579 -8.494 1.00 88.38 92 THR A O 1
ATOM 713 N N . ARG A 1 93 ? 5.784 -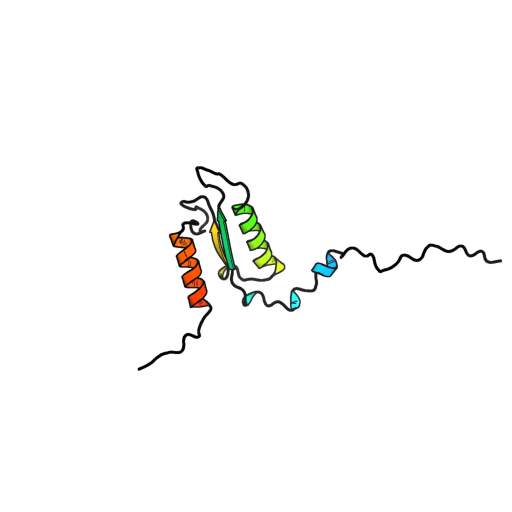11.819 -10.568 1.00 88.56 93 ARG A N 1
ATOM 714 C CA . ARG A 1 93 ? 4.490 -12.206 -11.160 1.00 88.56 93 ARG A CA 1
ATOM 715 C C . ARG A 1 93 ? 3.815 -13.351 -10.396 1.00 88.56 93 ARG A C 1
ATOM 717 O O . ARG A 1 93 ? 2.604 -13.323 -10.202 1.00 88.56 93 ARG A O 1
ATOM 724 N N . ALA A 1 94 ? 4.582 -14.361 -9.982 1.00 89.81 94 ALA A N 1
ATOM 725 C CA . ALA A 1 94 ? 4.053 -15.501 -9.238 1.00 89.81 94 ALA A CA 1
ATOM 726 C C . ALA A 1 94 ? 3.515 -15.079 -7.864 1.00 89.81 94 ALA A C 1
ATOM 728 O O . ALA A 1 94 ? 2.420 -15.491 -7.487 1.00 89.81 94 ALA A O 1
ATOM 729 N N . ASN A 1 95 ? 4.251 -14.224 -7.152 1.00 89.56 95 ASN A N 1
ATOM 730 C CA . ASN A 1 95 ? 3.845 -13.736 -5.839 1.00 89.56 95 ASN A CA 1
ATOM 731 C C . ASN A 1 95 ? 2.631 -12.810 -5.930 1.00 89.56 95 ASN A C 1
ATOM 733 O O . ASN A 1 95 ? 1.695 -12.999 -5.167 1.00 89.56 95 ASN A O 1
ATOM 737 N N . ILE A 1 96 ? 2.583 -11.902 -6.909 1.00 90.25 96 ILE A N 1
ATOM 738 C CA . ILE A 1 96 ? 1.423 -11.026 -7.136 1.00 90.25 96 ILE A CA 1
ATOM 739 C C . ILE A 1 96 ? 0.159 -11.859 -7.395 1.00 90.25 96 ILE A C 1
ATOM 741 O O . ILE A 1 96 ? -0.862 -11.659 -6.739 1.00 90.25 96 ILE A O 1
ATOM 745 N N . LEU A 1 97 ? 0.231 -12.839 -8.305 1.00 91.38 97 LEU A N 1
ATOM 746 C CA . LEU A 1 97 ? -0.914 -13.704 -8.614 1.00 91.38 97 LEU A CA 1
ATOM 747 C C . LEU A 1 97 ? -1.346 -14.542 -7.408 1.00 91.38 97 LEU A C 1
ATOM 749 O O . LEU A 1 97 ? -2.540 -14.647 -7.137 1.00 91.38 97 LEU A O 1
ATOM 753 N N . LYS A 1 98 ? -0.385 -15.110 -6.674 1.00 88.81 98 LYS A N 1
ATOM 754 C CA . LYS A 1 98 ? -0.656 -15.894 -5.466 1.00 88.81 98 LYS A CA 1
ATOM 755 C C . LYS A 1 98 ? -1.300 -15.042 -4.374 1.00 88.81 98 LYS A C 1
ATOM 757 O O . LYS A 1 98 ? -2.234 -15.493 -3.720 1.00 88.81 98 LYS A O 1
ATOM 762 N N . THR A 1 99 ? -0.817 -13.821 -4.164 1.00 88.25 99 THR A N 1
ATOM 763 C CA . THR A 1 99 ? -1.392 -12.914 -3.172 1.00 88.25 99 THR A CA 1
ATOM 764 C C . THR A 1 99 ? -2.828 -12.566 -3.534 1.00 88.25 99 THR A C 1
ATOM 766 O O . THR A 1 99 ? -3.692 -12.662 -2.670 1.00 88.25 99 THR A O 1
ATOM 769 N N . PHE A 1 100 ? -3.115 -12.241 -4.798 1.00 86.69 100 PHE A N 1
ATOM 770 C CA . PHE A 1 100 ? -4.483 -11.945 -5.226 1.00 86.69 100 PHE A CA 1
ATOM 771 C C . PHE A 1 100 ? -5.418 -13.151 -5.153 1.00 86.69 100 PHE A C 1
ATOM 773 O O . PHE A 1 100 ? -6.564 -12.977 -4.747 1.00 86.69 100 PHE A O 1
ATOM 780 N N . SER A 1 101 ? -4.954 -14.365 -5.471 1.00 82.38 101 SER A N 1
ATOM 781 C CA . SER A 1 101 ? -5.788 -15.562 -5.303 1.00 82.38 101 SER A CA 1
ATOM 782 C C . SER A 1 101 ? -6.118 -15.810 -3.830 1.00 82.38 101 SER A C 1
ATOM 784 O O . SER A 1 101 ? -7.280 -15.984 -3.488 1.00 82.38 101 SER A O 1
ATOM 786 N N . VAL A 1 102 ? -5.118 -15.738 -2.942 1.00 78.88 102 VAL A N 1
ATOM 787 C CA . VAL A 1 102 ? -5.324 -15.911 -1.494 1.00 78.88 102 VAL A CA 1
ATOM 788 C C . VAL A 1 102 ? -6.255 -14.839 -0.936 1.00 78.88 102 VAL A C 1
ATOM 790 O O . VAL A 1 102 ? -7.137 -15.163 -0.150 1.00 78.88 102 VAL A O 1
ATOM 793 N N . PHE A 1 103 ? -6.096 -13.581 -1.352 1.00 77.50 103 PHE A N 1
ATOM 794 C CA . PHE A 1 103 ? -6.994 -12.503 -0.941 1.00 77.50 103 PHE A CA 1
ATOM 795 C C . PHE A 1 103 ? -8.431 -12.772 -1.391 1.00 77.50 103 PHE A C 1
ATOM 797 O O . PHE A 1 103 ? -9.360 -12.674 -0.598 1.00 77.50 103 PHE A O 1
ATOM 804 N N . ASN A 1 104 ? -8.626 -13.147 -2.653 1.00 75.62 104 ASN A N 1
ATOM 805 C CA . ASN A 1 104 ? -9.959 -13.407 -3.178 1.00 75.62 104 ASN A CA 1
ATOM 806 C C . ASN A 1 104 ? -10.645 -14.587 -2.464 1.00 75.62 104 ASN A C 1
ATOM 808 O O . ASN A 1 104 ? -11.833 -14.510 -2.158 1.00 75.62 104 ASN A O 1
ATOM 812 N N . ASP A 1 105 ? -9.894 -15.641 -2.142 1.00 68.38 105 ASP A N 1
ATOM 813 C CA . ASP A 1 105 ? -10.423 -16.832 -1.474 1.00 68.38 105 ASP A CA 1
ATOM 814 C C . ASP A 1 105 ? -10.659 -16.604 0.030 1.00 68.38 105 ASP A C 1
ATOM 816 O O . ASP A 1 105 ? -11.651 -17.077 0.583 1.00 68.38 105 ASP A O 1
ATOM 820 N N . ALA A 1 106 ? -9.788 -15.840 0.700 1.00 64.19 106 ALA A N 1
ATOM 821 C CA . ALA A 1 106 ? -9.927 -15.507 2.119 1.00 64.19 106 ALA A CA 1
ATOM 822 C C . ALA A 1 106 ? -11.086 -14.530 2.393 1.00 64.19 106 ALA A C 1
ATOM 824 O O . ALA A 1 106 ? -11.671 -14.571 3.476 1.00 64.19 106 ALA A O 1
ATOM 825 N N . TYR A 1 107 ? -11.447 -13.687 1.415 1.00 60.41 107 TYR A N 1
ATOM 826 C CA . TYR A 1 107 ? -12.494 -12.664 1.557 1.00 60.41 107 TYR A CA 1
ATOM 827 C C . TYR A 1 107 ? -13.801 -12.972 0.816 1.00 60.41 107 TYR A C 1
ATOM 829 O O . TYR A 1 107 ? -14.730 -12.166 0.873 1.00 60.41 107 TYR A O 1
ATOM 837 N N . HIS A 1 108 ? -13.935 -14.160 0.212 1.00 51.78 108 HIS A N 1
ATOM 838 C CA . HIS A 1 108 ? -15.207 -14.677 -0.303 1.00 51.78 108 HIS A CA 1
ATOM 839 C C . HIS A 1 108 ? -15.613 -16.002 0.381 1.00 51.78 108 HIS A C 1
ATOM 841 O O . HIS A 1 108 ? -15.556 -17.066 -0.237 1.00 51.78 108 HIS A O 1
ATOM 847 N N . PRO A 1 109 ? -16.098 -15.981 1.641 1.00 45.72 109 PRO A N 1
ATOM 848 C CA . PRO A 1 109 ? -16.564 -17.181 2.346 1.00 45.72 109 PRO A CA 1
ATOM 849 C C . PRO A 1 109 ? -17.904 -17.755 1.827 1.00 45.72 109 PRO A C 1
ATOM 851 O O . PRO A 1 109 ? -18.541 -18.549 2.515 1.00 45.72 109 PRO A O 1
ATOM 854 N N . SER A 1 110 ? -18.353 -17.400 0.619 1.00 47.28 110 SER A N 1
ATOM 855 C CA . SER A 1 110 ? -19.582 -17.931 0.015 1.00 47.28 110 SER A CA 1
ATOM 856 C C . SER A 1 110 ? -19.376 -18.433 -1.414 1.00 47.28 110 SER A C 1
ATOM 858 O O . SER A 1 110 ? -20.011 -17.957 -2.351 1.00 47.28 110 SER A O 1
ATOM 860 N N . ALA A 1 111 ? -18.547 -19.458 -1.591 1.00 42.62 111 ALA A N 1
ATOM 861 C CA . ALA A 1 111 ? -18.944 -20.518 -2.513 1.00 42.62 111 ALA A CA 1
ATOM 862 C C . ALA A 1 111 ? -19.773 -21.520 -1.690 1.00 42.62 111 ALA A C 1
ATOM 864 O O . ALA A 1 111 ? -19.215 -22.158 -0.796 1.00 42.62 111 ALA A O 1
ATOM 865 N N . PRO A 1 112 ? -21.100 -21.623 -1.893 1.00 41.66 112 PRO A N 1
ATOM 866 C CA . PRO A 1 112 ? -21.908 -22.587 -1.166 1.00 41.66 112 PRO A CA 1
ATOM 867 C C . PRO A 1 112 ? -21.355 -23.989 -1.408 1.00 41.66 112 PRO A C 1
ATOM 869 O O . PRO A 1 112 ? -21.128 -24.399 -2.546 1.00 41.66 112 PRO A O 1
ATOM 872 N N . ASN A 1 113 ? -21.152 -24.703 -0.306 1.00 44.56 113 ASN A N 1
ATOM 873 C CA . ASN A 1 113 ? -20.838 -26.120 -0.261 1.00 44.56 113 ASN A CA 1
ATOM 874 C C . ASN A 1 113 ? -21.758 -26.867 -1.239 1.00 44.56 113 ASN A C 1
ATOM 876 O O . ASN A 1 113 ? -22.940 -27.061 -0.952 1.00 44.56 113 ASN A O 1
ATOM 880 N N . THR A 1 114 ? -21.242 -27.308 -2.383 1.00 41.84 114 THR A N 1
ATOM 881 C CA . THR A 1 114 ? -21.920 -28.350 -3.155 1.00 41.84 114 THR A CA 1
ATOM 882 C C . THR A 1 114 ? -21.450 -29.683 -2.596 1.00 41.84 114 THR A C 1
ATOM 884 O O . THR A 1 114 ? -20.548 -30.332 -3.108 1.00 41.84 114 THR A O 1
ATOM 887 N N . CYS A 1 115 ? -22.062 -30.067 -1.474 1.00 41.94 115 CYS A N 1
ATOM 888 C CA . CYS A 1 115 ? -22.246 -31.480 -1.185 1.00 41.94 115 CYS A CA 1
ATOM 889 C C . CYS A 1 115 ? -23.211 -32.038 -2.234 1.00 41.94 115 CYS A C 1
ATOM 891 O O . CYS A 1 115 ? -24.384 -31.657 -2.251 1.00 41.94 115 CYS A O 1
ATOM 893 N N . SER A 1 116 ? -22.726 -32.944 -3.075 1.00 41.19 116 SER A N 1
ATOM 894 C CA . SER A 1 116 ? -23.434 -34.135 -3.565 1.00 41.19 116 SER A CA 1
ATOM 895 C C . SER A 1 116 ? -22.408 -35.112 -4.117 1.00 41.19 116 SER A C 1
ATOM 897 O O . SER A 1 116 ? -21.562 -34.664 -4.920 1.00 41.19 116 SER A O 1
#

Organism: Armillaria gallica (NCBI:txid47427)

Radius of gyration: 23.8 Å; chains: 1; bounding box: 40×95×33 Å

pLDDT: mean 73.7, std 19.15, range [36.19, 97.31]